Protein AF-A0A818KTC9-F1 (afdb_monomer_lite)

Foldseek 3Di:
DCPVVVLVVQCVVVVNPPVSSCVVCVVVCVVVCCVVVVDPVVQLLSVQVVQVKAWDDWDDDPQWIKTWIAGPVGDIFIAIGRDPPCRSSRRSVVVVVVPD

Structure (mmCIF, N/CA/C/O backbone):
data_AF-A0A818KTC9-F1
#
_entry.id   AF-A0A818KTC9-F1
#
loop_
_atom_site.group_PDB
_atom_site.id
_atom_site.type_symbol
_atom_site.label_atom_id
_atom_site.label_alt_id
_atom_site.label_comp_id
_atom_site.label_asym_id
_atom_site.label_entity_id
_atom_site.label_seq_id
_atom_site.pdbx_PDB_ins_code
_atom_site.Cartn_x
_atom_site.Cartn_y
_atom_site.Cartn_z
_atom_site.occupancy
_atom_site.B_iso_or_equiv
_atom_site.auth_seq_id
_atom_site.auth_comp_id
_atom_site.auth_asym_id
_atom_site.auth_atom_id
_atom_site.pdbx_PDB_model_num
ATOM 1 N N . MET A 1 1 ? 22.872 7.112 -6.170 1.00 48.53 1 MET A N 1
ATOM 2 C CA . MET A 1 1 ? 22.134 8.268 -6.725 1.00 48.53 1 MET A CA 1
ATOM 3 C C . MET A 1 1 ? 22.681 8.622 -8.118 1.00 48.53 1 MET A C 1
ATOM 5 O O . MET A 1 1 ? 23.143 9.731 -8.311 1.00 48.53 1 MET A O 1
ATOM 9 N N . TYR A 1 2 ? 22.652 7.691 -9.089 1.00 52.94 2 TYR A N 1
ATOM 10 C CA . TYR A 1 2 ? 23.282 7.894 -10.417 1.00 52.94 2 TYR A CA 1
ATOM 11 C C . TYR A 1 2 ? 22.489 7.322 -11.607 1.00 52.94 2 TYR A C 1
ATOM 13 O O . TYR A 1 2 ? 22.963 7.354 -12.735 1.00 52.94 2 TYR A O 1
ATOM 21 N N . LEU A 1 3 ? 21.264 6.828 -11.392 1.00 55.09 3 LEU A N 1
ATOM 22 C CA . LEU A 1 3 ? 20.491 6.185 -12.462 1.00 55.09 3 LEU A CA 1
ATOM 23 C C . LEU A 1 3 ? 20.004 7.191 -13.523 1.00 55.09 3 LEU A C 1
ATOM 25 O O . LEU A 1 3 ? 20.005 6.893 -14.711 1.00 55.09 3 LEU A O 1
ATOM 29 N N . LYS A 1 4 ? 19.627 8.405 -13.097 1.00 56.38 4 LYS A N 1
ATOM 30 C CA . LYS A 1 4 ? 19.095 9.455 -13.983 1.00 56.38 4 LYS A CA 1
ATOM 31 C C . LYS A 1 4 ? 20.107 9.946 -15.038 1.00 56.38 4 LYS A C 1
ATOM 33 O O . LYS A 1 4 ? 19.719 10.008 -16.200 1.00 56.38 4 LYS A O 1
ATOM 38 N N . PRO A 1 5 ? 21.371 10.265 -14.690 1.00 60.72 5 PRO A N 1
ATOM 39 C CA . PRO A 1 5 ? 22.377 10.648 -15.684 1.00 60.72 5 PRO A CA 1
ATOM 40 C C . PRO A 1 5 ? 22.698 9.540 -16.699 1.00 60.72 5 PRO A C 1
ATOM 42 O O . PRO A 1 5 ? 22.838 9.828 -17.881 1.00 60.72 5 PRO A O 1
ATOM 45 N N . LEU A 1 6 ? 22.768 8.279 -16.255 1.00 62.47 6 LEU A N 1
ATOM 46 C CA . LEU A 1 6 ? 23.055 7.124 -17.119 1.00 62.47 6 LEU A CA 1
ATOM 47 C C . LEU A 1 6 ? 21.936 6.865 -18.137 1.00 62.47 6 LEU A C 1
ATOM 49 O O . LEU A 1 6 ? 22.218 6.669 -19.313 1.00 62.47 6 LEU A O 1
ATOM 53 N N . LEU A 1 7 ? 20.674 6.938 -17.704 1.00 61.88 7 LEU A N 1
ATOM 54 C CA . LEU A 1 7 ? 19.501 6.837 -18.583 1.00 61.88 7 LEU A CA 1
ATOM 55 C C . LEU A 1 7 ? 19.518 7.890 -19.700 1.00 61.88 7 LEU A C 1
ATOM 57 O O . LEU A 1 7 ? 19.254 7.567 -20.852 1.00 61.88 7 LEU A O 1
ATOM 61 N N . LEU A 1 8 ? 19.856 9.138 -19.362 1.00 61.75 8 LEU A N 1
ATOM 62 C CA . LEU A 1 8 ? 19.942 10.228 -20.337 1.00 61.75 8 LEU A CA 1
ATOM 63 C C . LEU A 1 8 ? 21.069 9.999 -21.352 1.00 61.75 8 LEU A C 1
ATOM 65 O O . LEU A 1 8 ? 20.860 10.240 -22.536 1.00 61.75 8 LEU A O 1
ATOM 69 N N . LEU A 1 9 ? 22.225 9.492 -20.913 1.00 64.69 9 LEU A N 1
ATOM 70 C CA . LEU A 1 9 ? 23.359 9.207 -21.797 1.00 64.69 9 LEU A CA 1
ATOM 71 C C . LEU A 1 9 ? 23.013 8.131 -22.843 1.00 64.69 9 LEU A C 1
ATOM 73 O O . LEU A 1 9 ? 23.291 8.321 -24.023 1.00 64.69 9 LEU A O 1
ATOM 77 N N . PHE A 1 10 ? 22.331 7.053 -22.436 1.00 61.94 10 PHE A N 1
ATOM 78 C CA . PHE A 1 10 ? 21.877 6.010 -23.365 1.00 61.94 10 PHE A CA 1
ATOM 79 C C . PHE A 1 10 ? 20.801 6.500 -24.341 1.00 61.94 10 PHE A C 1
ATOM 81 O O . PHE A 1 10 ? 20.781 6.056 -25.487 1.00 61.94 10 PHE A O 1
ATOM 88 N N . CYS A 1 11 ? 19.923 7.424 -23.932 1.00 61.88 11 CYS A N 1
ATOM 89 C CA . CYS A 1 11 ? 18.952 8.032 -24.847 1.00 61.88 11 CYS A CA 1
ATOM 90 C C . CYS A 1 11 ? 19.626 8.862 -25.951 1.00 61.88 11 CYS A C 1
ATOM 92 O O . CYS A 1 11 ? 19.180 8.816 -27.094 1.00 61.88 11 CYS A O 1
ATOM 94 N N . PHE A 1 12 ? 20.697 9.596 -25.630 1.00 62.38 12 PHE A N 1
ATOM 95 C CA . PHE A 1 12 ? 21.414 10.415 -26.615 1.00 62.38 12 PHE A CA 1
ATOM 96 C C . PHE A 1 12 ? 22.244 9.583 -27.600 1.00 62.38 12 PHE A C 1
ATOM 98 O O . PHE A 1 12 ? 22.286 9.923 -28.777 1.00 62.38 12 PHE A O 1
ATOM 105 N N . ASP A 1 13 ? 22.860 8.491 -27.144 1.00 65.69 13 ASP A N 1
ATOM 106 C CA . ASP A 1 13 ? 23.744 7.647 -27.968 1.00 65.69 13 ASP A CA 1
ATOM 107 C C . ASP A 1 13 ? 22.980 6.666 -28.886 1.00 65.69 13 ASP A C 1
ATOM 109 O O . ASP A 1 13 ? 23.558 6.006 -29.742 1.00 65.69 13 ASP A O 1
ATOM 113 N N . SER A 1 14 ? 21.658 6.561 -28.717 1.00 62.28 14 SER A N 1
ATOM 114 C CA . SER A 1 14 ? 20.785 5.636 -29.457 1.00 62.28 14 SER A CA 1
ATOM 115 C C . SER A 1 14 ? 19.842 6.327 -30.450 1.00 62.28 14 SER A C 1
ATOM 117 O O . SER A 1 14 ? 18.801 5.762 -30.788 1.00 62.28 14 SER A O 1
ATOM 119 N N . ASP A 1 15 ? 20.149 7.557 -30.879 1.00 72.75 15 ASP A N 1
ATOM 120 C CA . ASP A 1 15 ? 19.258 8.395 -31.705 1.00 72.75 15 ASP A CA 1
ATOM 121 C C . ASP A 1 15 ? 17.846 8.564 -31.096 1.00 72.75 15 ASP A C 1
ATOM 123 O O . ASP A 1 15 ? 16.840 8.654 -31.800 1.00 72.75 15 ASP A O 1
ATOM 127 N N . ASN A 1 16 ? 17.742 8.609 -29.761 1.00 65.06 16 ASN A N 1
ATOM 128 C CA . ASN A 1 16 ? 16.478 8.610 -29.011 1.00 65.06 16 ASN A CA 1
ATOM 129 C C . ASN A 1 16 ? 15.612 7.347 -29.195 1.00 65.06 16 ASN A C 1
ATOM 131 O O . ASN A 1 16 ? 14.405 7.376 -28.931 1.00 65.06 16 ASN A O 1
ATOM 135 N N . SER A 1 17 ? 16.196 6.219 -29.608 1.00 77.69 17 SER A N 1
ATOM 136 C CA . SER A 1 17 ? 15.476 4.951 -29.705 1.00 77.69 17 SER A CA 1
ATOM 137 C C . SER A 1 17 ? 15.219 4.351 -28.324 1.00 77.69 17 SER A C 1
ATOM 139 O O . SER A 1 17 ? 16.065 3.681 -27.724 1.00 77.69 17 SER A O 1
ATOM 141 N N . LEU A 1 18 ? 13.992 4.538 -27.835 1.00 73.69 18 LEU A N 1
ATOM 142 C CA . LEU A 1 18 ? 13.515 3.950 -26.581 1.00 73.69 18 LEU A CA 1
ATOM 143 C C . LEU A 1 18 ? 13.653 2.420 -26.548 1.00 73.69 18 LEU A C 1
ATOM 145 O O . LEU A 1 18 ? 13.816 1.85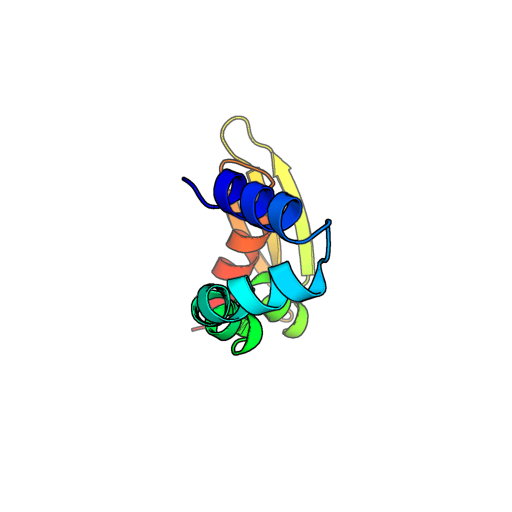6 -25.470 1.00 73.69 18 LEU A O 1
ATOM 149 N N . GLU A 1 19 ? 13.625 1.747 -27.702 1.00 77.62 19 GLU A N 1
ATOM 150 C CA . GLU A 1 19 ? 13.789 0.292 -27.787 1.00 77.62 19 GLU A CA 1
ATOM 151 C C . GLU A 1 19 ? 15.218 -0.149 -27.434 1.00 77.62 19 GLU A C 1
ATOM 153 O O . GLU A 1 19 ? 15.408 -1.136 -26.722 1.00 77.62 19 GLU A O 1
ATOM 158 N N . ILE A 1 20 ? 16.231 0.597 -27.887 1.00 75.88 20 ILE A N 1
ATOM 159 C CA . ILE A 1 20 ? 17.640 0.321 -27.568 1.00 75.88 20 ILE A CA 1
ATOM 160 C C . ILE A 1 20 ? 17.895 0.606 -26.088 1.00 75.88 20 ILE A C 1
ATOM 162 O O . ILE A 1 20 ? 18.472 -0.225 -25.386 1.00 75.88 20 ILE A O 1
ATOM 166 N N . VAL A 1 21 ? 17.398 1.743 -25.594 1.00 76.62 21 VAL A N 1
ATOM 167 C CA . VAL A 1 21 ? 17.484 2.110 -24.174 1.00 76.62 21 VAL A CA 1
ATOM 168 C C . VAL A 1 21 ? 16.822 1.044 -23.297 1.00 76.62 21 VAL A C 1
ATOM 170 O O . VAL A 1 21 ? 17.402 0.636 -22.291 1.00 76.62 21 VAL A O 1
ATOM 173 N N . TRP A 1 22 ? 15.646 0.544 -23.694 1.00 74.38 22 TRP A N 1
ATOM 174 C CA . TRP A 1 22 ? 14.956 -0.533 -22.985 1.00 74.38 22 TRP A CA 1
ATOM 175 C C . TRP A 1 22 ? 15.779 -1.823 -22.968 1.00 74.38 22 TRP A C 1
ATOM 177 O O . TRP A 1 22 ? 16.022 -2.344 -21.887 1.00 74.38 22 TRP A O 1
ATOM 187 N N . LYS A 1 23 ? 16.299 -2.295 -24.111 1.00 78.88 23 LYS A N 1
ATOM 188 C CA . LYS A 1 23 ? 17.122 -3.525 -24.185 1.00 78.88 23 LYS A CA 1
ATOM 189 C C . LYS A 1 23 ? 18.380 -3.473 -23.318 1.00 78.88 23 LYS A C 1
ATOM 191 O O . LYS A 1 23 ? 18.797 -4.494 -22.781 1.00 78.88 23 LYS A O 1
ATOM 196 N N . VAL A 1 24 ? 18.996 -2.298 -23.182 1.00 77.62 24 VAL A N 1
ATOM 197 C CA . VAL A 1 24 ? 20.185 -2.122 -22.333 1.00 77.62 24 VAL A CA 1
ATOM 198 C C . VAL A 1 24 ? 19.815 -2.137 -20.853 1.00 77.62 24 VAL A C 1
ATOM 200 O O . VAL A 1 24 ? 20.561 -2.677 -20.043 1.00 77.62 24 VAL A O 1
ATOM 203 N N . ILE A 1 25 ? 18.680 -1.544 -20.484 1.00 74.88 25 ILE A N 1
ATOM 204 C CA . ILE A 1 25 ? 18.318 -1.289 -19.086 1.00 74.88 25 ILE A CA 1
ATOM 205 C C . ILE A 1 25 ? 17.458 -2.407 -18.486 1.00 74.88 25 ILE A C 1
ATOM 207 O O . ILE A 1 25 ? 17.558 -2.672 -17.288 1.00 74.88 25 ILE A O 1
ATOM 211 N N . GLU A 1 26 ? 16.659 -3.096 -19.297 1.00 75.81 26 GLU A N 1
ATOM 212 C CA . GLU A 1 26 ? 15.790 -4.208 -18.902 1.00 75.81 26 GLU A CA 1
ATOM 213 C C . GLU A 1 26 ? 16.530 -5.296 -18.101 1.00 75.81 26 GLU A C 1
ATOM 215 O O . GLU A 1 26 ? 16.033 -5.640 -17.030 1.00 75.81 26 GLU A O 1
ATOM 220 N N . PRO A 1 27 ? 17.740 -5.767 -18.472 1.00 73.31 27 PRO A N 1
ATOM 221 C CA . PRO A 1 27 ? 18.474 -6.751 -17.669 1.00 73.31 27 PRO A CA 1
ATOM 222 C C . PRO A 1 27 ? 18.848 -6.252 -16.265 1.00 73.31 27 PRO A C 1
ATOM 224 O O . PRO A 1 27 ? 18.844 -7.023 -15.306 1.00 73.31 27 PRO A O 1
ATOM 227 N N . PHE A 1 28 ? 19.144 -4.956 -16.113 1.00 72.00 28 PHE A N 1
ATOM 228 C CA . PHE A 1 28 ? 19.475 -4.354 -14.815 1.00 72.00 28 PHE A CA 1
ATOM 229 C C . PHE A 1 28 ? 18.229 -4.085 -13.973 1.00 72.00 28 PHE A C 1
ATOM 231 O O . PHE A 1 28 ? 18.269 -4.180 -12.745 1.00 72.00 28 PHE A O 1
ATOM 238 N N . LEU A 1 29 ? 17.117 -3.750 -14.629 1.00 68.62 29 LEU A N 1
ATOM 239 C CA . LEU A 1 29 ? 15.832 -3.582 -13.970 1.00 68.62 29 LEU A CA 1
ATOM 240 C C . LEU A 1 29 ? 15.136 -4.914 -13.696 1.00 68.62 29 LEU A C 1
ATOM 242 O O . LEU A 1 29 ? 14.287 -4.935 -12.817 1.00 68.62 29 LEU A O 1
ATOM 246 N N . GLY A 1 30 ? 15.499 -6.015 -14.360 1.00 63.53 30 GLY A N 1
ATOM 247 C CA . GLY A 1 30 ? 14.921 -7.345 -14.142 1.00 63.53 30 GLY A CA 1
ATOM 248 C C . GLY A 1 30 ? 14.955 -7.764 -12.672 1.00 63.53 30 GLY A C 1
ATOM 249 O O . GLY A 1 30 ? 13.955 -8.223 -12.141 1.00 63.53 30 GLY A O 1
ATOM 250 N N . ILE A 1 31 ? 16.039 -7.446 -11.955 1.00 60.81 31 ILE A N 1
ATOM 251 C CA . ILE A 1 31 ? 16.173 -7.687 -10.504 1.00 60.81 31 ILE A CA 1
ATOM 252 C C . ILE A 1 31 ? 15.150 -6.876 -9.674 1.00 60.81 31 ILE A C 1
ATOM 254 O O . ILE A 1 31 ? 14.714 -7.313 -8.606 1.00 60.81 31 ILE A O 1
ATOM 258 N N . LEU A 1 32 ? 14.769 -5.682 -10.142 1.00 56.97 32 LEU A N 1
ATOM 259 C CA . LEU A 1 32 ? 13.790 -4.797 -9.494 1.00 56.97 32 LEU A CA 1
ATOM 260 C C . LEU A 1 32 ? 12.345 -5.114 -9.925 1.00 56.97 32 LEU A C 1
ATOM 262 O O . LEU A 1 32 ? 11.418 -5.007 -9.115 1.00 56.97 32 LEU A O 1
ATOM 266 N N . PHE A 1 33 ? 12.151 -5.517 -11.181 1.00 56.81 33 PHE A N 1
ATOM 267 C CA . PHE A 1 33 ? 10.864 -5.903 -11.751 1.00 56.81 33 PHE A CA 1
ATOM 268 C C . PHE A 1 33 ? 10.413 -7.271 -11.256 1.00 56.81 33 PHE A C 1
ATOM 270 O O . PHE A 1 33 ? 9.258 -7.388 -10.863 1.00 56.81 33 PHE A O 1
ATOM 277 N N . ASP A 1 34 ? 11.306 -8.256 -11.142 1.00 52.28 34 ASP A N 1
ATOM 278 C CA . ASP A 1 34 ? 10.959 -9.566 -10.584 1.00 52.28 34 ASP A CA 1
ATOM 279 C C . ASP A 1 34 ? 10.355 -9.420 -9.187 1.00 52.28 34 ASP A C 1
ATOM 281 O O . ASP A 1 34 ? 9.330 -10.011 -8.881 1.00 52.28 34 ASP A O 1
ATOM 285 N N . ARG A 1 35 ? 10.879 -8.538 -8.335 1.00 47.28 35 ARG A N 1
ATOM 286 C CA . ARG A 1 35 ? 10.312 -8.379 -6.986 1.00 47.28 35 ARG A CA 1
ATOM 287 C C . ARG A 1 35 ? 8.965 -7.659 -6.951 1.00 47.28 35 ARG A C 1
ATOM 289 O O . ARG A 1 35 ? 8.199 -7.891 -6.029 1.00 47.28 35 ARG A O 1
ATOM 296 N N . SER A 1 36 ? 8.671 -6.785 -7.909 1.00 48.84 36 SER A N 1
ATOM 297 C CA . SER A 1 36 ? 7.451 -5.957 -7.904 1.00 48.84 36 SER A CA 1
ATOM 298 C C . SER A 1 36 ? 6.330 -6.489 -8.804 1.00 48.84 36 SER A C 1
ATOM 300 O O . SER A 1 36 ? 5.166 -6.161 -8.573 1.00 48.84 36 SER A O 1
ATOM 302 N N . ILE A 1 37 ? 6.662 -7.322 -9.796 1.00 52.12 37 ILE A N 1
ATOM 303 C CA . ILE A 1 37 ? 5.720 -8.000 -10.697 1.00 52.12 37 ILE A CA 1
ATOM 304 C C . ILE A 1 37 ? 5.316 -9.374 -10.140 1.00 52.12 37 ILE A C 1
ATOM 306 O O . ILE A 1 37 ? 4.165 -9.770 -10.316 1.00 52.12 37 ILE A O 1
ATOM 310 N N . ILE A 1 38 ? 6.217 -10.089 -9.449 1.00 49.97 38 ILE A N 1
ATOM 311 C CA . ILE A 1 38 ? 5.960 -11.470 -9.000 1.00 49.97 38 ILE A CA 1
ATOM 312 C C . ILE A 1 38 ? 5.050 -11.531 -7.768 1.00 49.97 38 ILE A C 1
ATOM 314 O O . ILE A 1 38 ? 4.337 -12.519 -7.607 1.00 49.97 38 ILE A O 1
ATOM 318 N N . ASP A 1 39 ? 4.993 -10.487 -6.933 1.00 51.72 39 ASP A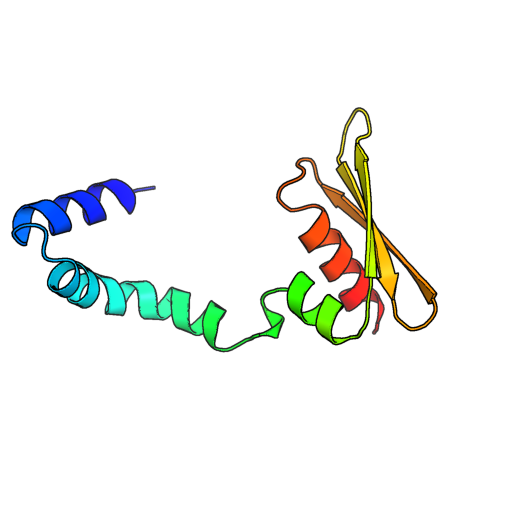 N 1
ATOM 319 C CA . ASP A 1 39 ? 4.118 -10.502 -5.759 1.00 51.72 39 ASP A CA 1
ATOM 320 C C . ASP A 1 39 ? 3.079 -9.367 -5.786 1.00 51.72 39 ASP A C 1
ATOM 322 O O . ASP A 1 39 ? 3.374 -8.232 -5.403 1.00 51.72 39 ASP A O 1
ATOM 326 N N . PRO A 1 40 ? 1.821 -9.629 -6.187 1.00 50.03 40 PRO A N 1
ATOM 327 C CA . PRO A 1 40 ? 0.737 -8.667 -6.009 1.00 50.03 40 PRO A CA 1
ATOM 328 C C . PRO A 1 40 ? 0.517 -8.290 -4.532 1.00 50.03 40 PRO A C 1
ATOM 330 O O . PRO A 1 40 ? -0.131 -7.270 -4.279 1.00 50.03 40 PRO A O 1
ATOM 333 N N . ASN A 1 41 ? 1.090 -9.042 -3.576 1.00 53.16 41 ASN A N 1
ATOM 334 C CA . ASN A 1 41 ? 1.103 -8.693 -2.158 1.00 53.16 41 ASN A CA 1
ATOM 335 C C . ASN A 1 41 ? 2.175 -7.674 -1.758 1.00 53.16 41 ASN A C 1
ATOM 337 O O . ASN A 1 41 ? 2.114 -7.157 -0.643 1.00 53.16 41 ASN A O 1
ATOM 341 N N . LEU A 1 42 ? 3.103 -7.308 -2.653 1.00 60.38 42 LEU A N 1
ATOM 342 C CA . LEU A 1 42 ? 4.107 -6.278 -2.364 1.00 60.38 42 LEU A CA 1
ATOM 343 C C . LEU A 1 42 ? 3.507 -4.869 -2.259 1.00 60.38 42 LEU A C 1
ATOM 345 O O . LEU A 1 42 ? 4.173 -3.950 -1.788 1.00 60.38 42 LEU A O 1
ATOM 349 N N . ASN A 1 43 ? 2.262 -4.680 -2.710 1.00 71.62 43 ASN A N 1
ATOM 350 C CA . ASN A 1 43 ? 1.520 -3.441 -2.525 1.00 71.62 43 ASN A CA 1
ATOM 351 C C . ASN A 1 43 ? 0.393 -3.659 -1.496 1.00 71.62 43 ASN A C 1
ATOM 353 O O . ASN A 1 43 ? -0.716 -4.035 -1.885 1.00 71.62 43 ASN A O 1
ATOM 357 N N . PRO A 1 44 ? 0.627 -3.358 -0.204 1.00 72.56 44 PRO A N 1
ATOM 358 C CA . PRO A 1 44 ? -0.331 -3.537 0.883 1.00 72.56 44 PRO A CA 1
ATOM 359 C C . PRO A 1 44 ? -1.660 -2.850 0.614 1.00 72.56 44 PRO A C 1
ATOM 361 O O . PRO A 1 44 ? -2.700 -3.358 1.009 1.00 72.56 44 PRO A O 1
ATOM 364 N N . ARG A 1 45 ? -1.658 -1.725 -0.111 1.00 78.81 45 ARG A N 1
ATOM 365 C CA . ARG A 1 45 ? -2.888 -1.025 -0.486 1.00 78.81 45 ARG A CA 1
ATOM 366 C C . ARG A 1 45 ? -3.737 -1.847 -1.453 1.00 78.81 45 ARG A C 1
ATOM 368 O O . ARG A 1 45 ? -4.955 -1.877 -1.318 1.00 78.81 45 ARG A O 1
ATOM 375 N N . ARG A 1 46 ? -3.111 -2.503 -2.433 1.00 78.44 46 ARG A N 1
ATOM 376 C CA . ARG A 1 46 ? -3.820 -3.349 -3.403 1.00 78.44 46 ARG A CA 1
ATOM 377 C C . ARG A 1 46 ? -4.329 -4.622 -2.732 1.00 78.44 46 ARG A C 1
ATOM 379 O O . ARG A 1 46 ? -5.492 -4.964 -2.916 1.00 78.44 46 ARG A O 1
ATOM 386 N N . SER A 1 47 ? -3.504 -5.254 -1.900 1.00 80.81 47 SER A N 1
ATOM 387 C CA . SER A 1 47 ? -3.906 -6.415 -1.098 1.00 80.81 47 SER A CA 1
ATOM 388 C C . SER A 1 47 ? -5.064 -6.091 -0.162 1.00 80.81 47 SER A C 1
ATOM 390 O O . SER A 1 47 ? -6.037 -6.832 -0.126 1.00 80.81 47 SER A O 1
ATOM 392 N N . PHE A 1 48 ? -4.999 -4.957 0.537 1.00 83.31 48 PHE A N 1
ATOM 393 C CA . PHE A 1 48 ? -6.046 -4.491 1.444 1.00 83.31 48 PHE A CA 1
ATOM 394 C C . PHE A 1 48 ? -7.370 -4.202 0.722 1.00 83.31 48 PHE A C 1
ATOM 396 O O . PHE A 1 48 ? -8.434 -4.571 1.200 1.00 83.31 48 PHE A O 1
ATOM 403 N N . ILE A 1 49 ? -7.338 -3.594 -0.466 1.00 83.31 49 ILE A N 1
ATOM 404 C CA . ILE A 1 49 ? -8.568 -3.401 -1.252 1.00 83.31 49 ILE A CA 1
ATOM 405 C C . ILE A 1 49 ? -9.142 -4.755 -1.696 1.00 83.31 49 ILE A C 1
ATOM 407 O O . ILE A 1 49 ? -10.354 -4.953 -1.644 1.00 83.31 49 ILE A O 1
ATOM 411 N N . ASN A 1 50 ? -8.288 -5.710 -2.076 1.00 83.69 50 ASN A N 1
ATOM 412 C CA . ASN A 1 50 ? -8.725 -7.049 -2.476 1.00 83.69 50 ASN A CA 1
ATOM 413 C C . ASN A 1 50 ? -9.363 -7.848 -1.328 1.00 83.69 50 ASN A C 1
ATOM 415 O O . ASN A 1 50 ? -10.159 -8.743 -1.600 1.00 83.69 50 ASN A O 1
ATOM 419 N N . THR A 1 51 ? -9.060 -7.540 -0.060 1.00 83.31 51 THR A N 1
ATOM 420 C CA . THR A 1 51 ? -9.779 -8.156 1.069 1.00 83.31 51 THR A CA 1
ATOM 421 C C . THR A 1 51 ? -11.196 -7.607 1.230 1.00 83.31 51 THR A C 1
ATOM 423 O O . THR A 1 51 ? -11.981 -8.211 1.952 1.00 83.31 51 THR A O 1
ATOM 426 N N . GLY A 1 52 ? -11.545 -6.506 0.556 1.00 84.19 52 GLY A N 1
ATOM 427 C CA . GLY A 1 52 ? -12.798 -5.770 0.743 1.00 84.19 52 GLY A CA 1
ATOM 428 C C . GLY A 1 52 ? -12.685 -4.616 1.744 1.00 84.19 52 GLY A C 1
ATOM 429 O O . GLY A 1 52 ? -13.702 -4.022 2.104 1.00 84.19 52 GLY A O 1
ATOM 430 N N . GLY A 1 53 ? -11.469 -4.298 2.201 1.00 86.75 53 GLY A N 1
ATOM 431 C CA . GLY A 1 53 ? -11.212 -3.165 3.080 1.00 86.75 53 GLY A CA 1
ATOM 432 C C . GLY A 1 53 ? -11.462 -1.816 2.396 1.00 86.75 53 GLY A C 1
ATOM 433 O O . GLY A 1 53 ? -11.295 -1.653 1.184 1.00 86.75 53 GLY A O 1
ATOM 434 N N . LYS A 1 54 ? -11.861 -0.816 3.183 1.00 88.88 54 LYS A N 1
ATOM 435 C CA . LYS A 1 54 ? -12.159 0.550 2.738 1.00 88.88 54 LYS A CA 1
ATOM 436 C C . LYS A 1 54 ? -11.175 1.536 3.348 1.00 88.88 54 LYS A C 1
ATOM 438 O O . LYS A 1 54 ? -10.930 1.517 4.546 1.00 88.88 54 LYS A O 1
ATOM 443 N N . ILE A 1 55 ? -10.637 2.431 2.529 1.00 88.81 55 ILE A N 1
ATOM 444 C CA . ILE A 1 55 ? -9.860 3.580 3.007 1.00 88.81 55 ILE A CA 1
ATOM 445 C C . ILE A 1 55 ? -10.855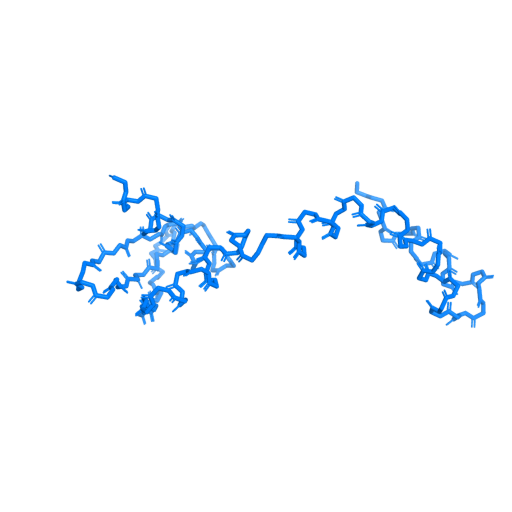 4.705 3.258 1.00 88.81 55 ILE A C 1
ATOM 447 O O . ILE A 1 55 ? -11.582 5.075 2.337 1.00 88.81 55 ILE A O 1
ATOM 451 N N . LEU A 1 56 ? -10.917 5.206 4.488 1.00 86.50 56 LEU A N 1
ATOM 452 C CA . LEU A 1 56 ? -11.964 6.133 4.898 1.00 86.50 56 LEU A CA 1
ATOM 453 C C . LEU A 1 56 ? -11.526 7.577 4.680 1.00 86.50 56 LEU A C 1
ATOM 455 O O . LEU A 1 56 ? -12.084 8.265 3.828 1.00 86.50 56 LEU A O 1
ATOM 459 N N . VAL A 1 57 ? -10.524 8.032 5.427 1.00 82.50 57 VAL A N 1
ATOM 460 C CA . VAL A 1 57 ? -10.134 9.446 5.468 1.00 82.50 57 VAL A CA 1
ATOM 461 C C . VAL A 1 57 ? -8.668 9.606 5.863 1.00 82.50 57 VAL A C 1
ATOM 463 O O . VAL A 1 57 ? -8.111 8.764 6.569 1.00 82.50 57 VAL A O 1
ATOM 466 N N . ASP A 1 58 ? -8.068 10.707 5.410 1.00 83.00 58 ASP A N 1
ATOM 467 C CA . ASP A 1 58 ? -6.748 11.151 5.850 1.00 83.00 58 ASP A CA 1
ATOM 468 C C . ASP A 1 58 ? -6.926 12.385 6.746 1.00 83.00 58 ASP A C 1
ATOM 470 O O . ASP A 1 58 ? -7.541 13.370 6.328 1.00 83.00 58 ASP A O 1
ATOM 474 N N . PHE A 1 59 ? -6.357 12.352 7.942 1.00 82.38 59 PHE A N 1
ATOM 475 C CA . PHE A 1 59 ? -6.230 13.492 8.838 1.00 82.38 59 PHE A CA 1
ATOM 476 C C . PHE A 1 59 ? -4.800 14.023 8.788 1.00 82.38 59 PHE A C 1
ATOM 478 O O . PHE A 1 59 ? -3.851 13.289 8.510 1.00 82.38 59 PHE A O 1
ATOM 485 N N . VAL A 1 60 ? -4.646 15.319 9.025 1.00 79.62 60 VAL A N 1
ATOM 486 C CA . VAL A 1 60 ? -3.336 15.946 9.190 1.00 79.62 60 VAL A CA 1
ATOM 487 C C . VAL A 1 60 ? -3.343 16.579 10.566 1.00 79.62 60 VAL A C 1
ATOM 489 O O . VAL A 1 60 ? -4.152 17.472 10.809 1.00 79.62 60 VAL A O 1
ATOM 492 N N . ASP A 1 61 ? -2.483 16.078 11.439 1.00 76.75 61 ASP A N 1
ATOM 493 C CA . ASP A 1 61 ? -2.150 16.706 12.709 1.00 76.75 61 ASP A CA 1
ATOM 494 C C . ASP A 1 61 ? -0.915 17.612 12.529 1.00 76.75 61 ASP A C 1
ATOM 496 O O . ASP A 1 61 ? -0.281 17.626 11.467 1.00 76.75 61 ASP A O 1
ATOM 500 N N . GLU A 1 62 ? -0.558 18.388 13.550 1.00 75.19 62 GLU A N 1
ATOM 501 C CA . GLU A 1 62 ? 0.575 19.323 13.525 1.00 75.19 62 GLU A CA 1
ATOM 502 C C . GLU A 1 62 ? 1.923 18.627 13.262 1.00 75.19 62 GLU A C 1
ATOM 504 O O . GLU A 1 62 ? 2.861 19.243 12.750 1.00 75.19 62 GLU A O 1
ATOM 509 N N . THR A 1 63 ? 2.025 17.334 13.581 1.00 78.25 63 THR A N 1
ATOM 510 C CA . THR A 1 63 ? 3.265 16.545 13.527 1.00 78.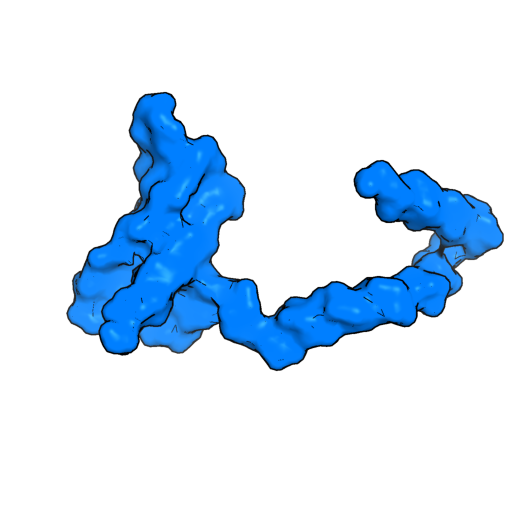25 63 THR A CA 1
ATOM 511 C C . THR A 1 63 ? 3.246 15.428 12.483 1.00 78.25 63 THR A C 1
ATOM 513 O O . THR A 1 63 ? 4.312 15.036 11.994 1.00 78.25 63 THR A O 1
ATOM 516 N N . GLU A 1 64 ? 2.070 14.919 12.113 1.00 86.19 64 GLU A N 1
ATOM 517 C CA . GLU A 1 64 ? 1.939 13.754 11.241 1.00 86.19 64 GLU A CA 1
ATOM 518 C C . GLU A 1 64 ? 0.622 13.696 10.462 1.00 86.19 64 GLU A C 1
ATOM 520 O O . GLU A 1 64 ? -0.362 14.371 10.745 1.00 86.19 64 GLU A O 1
ATOM 525 N N . VAL A 1 65 ? 0.619 12.873 9.420 1.00 87.06 65 VAL A N 1
ATOM 526 C CA . VAL A 1 65 ? -0.563 12.511 8.649 1.00 87.06 65 VAL A CA 1
ATOM 527 C C . VAL A 1 65 ? -1.041 11.159 9.154 1.00 87.06 65 VAL A C 1
ATOM 529 O O . VAL A 1 65 ? -0.258 10.213 9.222 1.00 87.06 65 VAL A O 1
ATOM 532 N N . VAL A 1 66 ? -2.333 11.060 9.441 1.00 88.50 66 VAL A N 1
ATOM 533 C CA . VAL A 1 66 ? -2.990 9.830 9.887 1.00 88.50 66 VAL A CA 1
ATOM 534 C C . VAL A 1 66 ? -3.973 9.380 8.814 1.00 88.50 66 VAL A C 1
ATOM 536 O O . VAL A 1 66 ? -4.672 10.200 8.229 1.00 88.50 66 VAL A O 1
ATOM 539 N N . CYS A 1 67 ? -4.044 8.087 8.522 1.00 90.94 67 CYS A N 1
ATOM 540 C CA . CYS A 1 67 ? -5.031 7.515 7.609 1.00 90.94 67 CYS A CA 1
ATOM 541 C C . CYS A 1 67 ? -5.819 6.423 8.319 1.00 90.94 67 CYS A C 1
ATOM 543 O O . CYS A 1 67 ? -5.227 5.508 8.892 1.00 90.94 67 CYS A O 1
ATOM 545 N N . LEU A 1 68 ? -7.147 6.519 8.248 1.00 91.00 68 LEU A N 1
ATOM 546 C CA . LEU A 1 68 ? -8.062 5.539 8.818 1.00 91.00 68 LEU A CA 1
ATOM 547 C C . LEU A 1 68 ? -8.524 4.564 7.729 1.00 91.00 68 LEU A C 1
ATOM 549 O O . LEU A 1 68 ? -9.002 4.975 6.663 1.00 91.00 68 LEU A O 1
ATOM 553 N N . VAL A 1 69 ? -8.426 3.268 8.006 1.00 91.62 69 VAL A N 1
ATOM 554 C CA . VAL A 1 69 ? -8.907 2.202 7.124 1.00 91.62 69 VAL A CA 1
ATOM 555 C C . VAL A 1 69 ? -9.830 1.252 7.885 1.00 91.62 69 VAL A C 1
ATOM 557 O O . VAL A 1 69 ? -9.646 1.009 9.073 1.00 91.62 69 VAL A O 1
ATOM 560 N N . GLN A 1 70 ? -10.838 0.723 7.199 1.00 92.31 70 GLN A N 1
ATOM 561 C CA . GLN A 1 70 ? -11.829 -0.200 7.740 1.00 92.31 70 GLN A CA 1
ATOM 562 C C . GLN A 1 70 ? -11.731 -1.554 7.050 1.00 92.31 70 GLN A C 1
ATOM 564 O O . GLN A 1 70 ? -11.772 -1.632 5.824 1.00 92.31 70 GLN A O 1
ATOM 569 N N . MET A 1 71 ? -11.649 -2.622 7.827 1.00 90.12 71 MET A N 1
ATOM 570 C CA . MET A 1 71 ? -11.679 -3.994 7.332 1.00 90.12 71 MET A CA 1
ATOM 571 C C . MET A 1 71 ? -13.118 -4.475 7.065 1.00 90.12 71 MET A C 1
ATOM 573 O O . MET A 1 71 ? -14.079 -3.878 7.553 1.00 90.12 71 MET A O 1
ATOM 577 N N . PRO A 1 72 ? -13.302 -5.567 6.299 1.00 88.12 72 PRO A N 1
ATOM 578 C CA . PRO A 1 72 ? -14.631 -6.104 5.978 1.00 88.12 72 PRO A CA 1
ATOM 579 C C . PRO A 1 72 ? -15.456 -6.540 7.195 1.00 88.12 72 PRO A C 1
ATOM 581 O O . PRO A 1 72 ? -16.681 -6.534 7.138 1.00 88.12 72 PRO A O 1
ATOM 584 N N . ASP A 1 73 ? -14.788 -6.922 8.283 1.00 88.56 73 ASP A N 1
ATOM 585 C CA . ASP A 1 73 ? -15.401 -7.289 9.565 1.00 88.56 73 ASP A CA 1
ATOM 586 C C . ASP A 1 73 ? -15.844 -6.066 10.394 1.00 88.56 73 ASP A C 1
ATOM 588 O O . ASP A 1 73 ? -16.433 -6.218 11.461 1.00 88.56 73 ASP A O 1
ATOM 592 N N . GLY A 1 74 ? -15.583 -4.852 9.898 1.00 87.00 74 GLY A N 1
ATOM 593 C CA . GLY A 1 74 ? -15.916 -3.588 10.544 1.00 87.00 74 GLY A CA 1
ATOM 594 C C . GLY A 1 74 ? -14.817 -3.023 11.443 1.00 87.00 74 GLY A C 1
ATOM 595 O O . GLY A 1 74 ? -14.969 -1.887 11.895 1.00 87.00 74 GLY A O 1
ATOM 596 N N . SER A 1 75 ? -13.717 -3.750 11.670 1.00 88.75 75 SER A N 1
ATOM 597 C CA . SER A 1 75 ? -12.593 -3.263 12.477 1.00 88.75 75 SER A CA 1
ATOM 598 C C . SER A 1 75 ? -11.889 -2.075 11.812 1.00 88.75 75 SER A C 1
ATOM 600 O O . SER A 1 75 ? -11.847 -1.953 10.583 1.00 88.75 75 SER A O 1
ATOM 602 N N . LEU A 1 76 ? -11.377 -1.161 12.638 1.00 90.06 76 LEU A N 1
ATOM 603 C CA . LEU A 1 76 ? -10.743 0.085 12.208 1.00 90.06 76 LEU A CA 1
ATOM 604 C C . LEU A 1 76 ? -9.264 0.076 12.577 1.00 90.06 76 LEU A C 1
ATOM 606 O O . LEU A 1 76 ? -8.898 -0.302 13.688 1.00 90.06 76 LEU A O 1
ATOM 610 N N . TYR A 1 77 ? -8.438 0.534 11.642 1.00 89.25 77 TYR A N 1
ATOM 611 C CA . TYR A 1 77 ? -6.997 0.644 11.809 1.00 89.25 77 TYR A CA 1
ATOM 612 C C . TYR A 1 77 ? -6.505 2.010 11.358 1.00 89.25 77 TYR A C 1
ATOM 614 O O . TYR A 1 77 ? -7.013 2.599 10.401 1.00 89.25 77 TYR A O 1
ATOM 622 N N . GLU A 1 78 ? -5.472 2.477 12.041 1.00 89.44 78 GLU A N 1
ATOM 623 C CA . GLU A 1 78 ? -4.832 3.761 11.806 1.00 89.44 78 GLU A CA 1
ATOM 624 C C . GLU A 1 78 ? -3.406 3.537 11.333 1.00 89.44 78 GLU A C 1
ATOM 626 O O . GLU A 1 78 ? -2.690 2.709 11.896 1.00 89.44 78 GLU A O 1
ATOM 631 N N . GLY A 1 79 ? -3.003 4.285 10.309 1.00 86.88 79 GLY A N 1
ATOM 632 C CA . GLY A 1 79 ? -1.610 4.395 9.902 1.00 86.88 79 GLY A CA 1
ATOM 633 C C . GLY A 1 79 ? -1.113 5.818 9.997 1.00 86.88 79 GLY A C 1
ATOM 634 O O . GLY A 1 79 ? -1.803 6.751 9.593 1.00 86.88 79 GLY A O 1
ATOM 635 N N . TYR A 1 80 ? 0.112 5.950 10.487 1.00 87.31 80 TYR A N 1
ATOM 636 C CA . TYR A 1 80 ? 0.761 7.218 10.781 1.00 87.31 80 TYR A CA 1
ATOM 637 C C . TYR A 1 80 ? 1.958 7.415 9.849 1.00 87.31 80 TYR A C 1
ATOM 639 O O . TYR A 1 80 ? 2.677 6.462 9.523 1.00 87.31 80 TYR A O 1
ATOM 647 N N . GLU A 1 81 ? 2.158 8.638 9.362 1.00 88.56 81 GLU A N 1
ATOM 648 C CA . GLU A 1 81 ? 3.302 8.982 8.521 1.00 88.56 81 GLU A CA 1
ATOM 649 C C . GLU A 1 81 ? 3.573 10.488 8.497 1.00 88.56 81 GLU A C 1
ATOM 651 O O . GLU A 1 81 ? 2.658 11.302 8.468 1.00 88.56 81 GLU A O 1
ATOM 656 N N . LYS A 1 82 ? 4.837 10.893 8.350 1.00 83.38 82 LYS A N 1
ATOM 657 C CA . LYS A 1 82 ? 5.212 12.320 8.259 1.00 83.38 82 LYS A CA 1
ATOM 658 C C . LYS A 1 82 ? 4.776 12.997 6.955 1.00 83.38 82 LYS A C 1
ATOM 660 O O . LYS A 1 82 ? 4.889 14.209 6.805 1.00 83.38 82 LYS A O 1
ATOM 665 N N . SER A 1 83 ? 4.334 12.225 5.963 1.00 79.62 83 SER A N 1
ATOM 666 C CA . SER A 1 83 ? 3.925 12.733 4.655 1.00 79.62 83 SER A CA 1
ATOM 667 C C . SER A 1 83 ? 2.725 11.977 4.093 1.00 79.62 83 SER A C 1
ATOM 669 O O . SER A 1 83 ? 2.612 10.755 4.211 1.00 79.62 83 SER A O 1
ATOM 671 N N . LYS A 1 84 ? 1.875 12.689 3.343 1.00 77.75 84 LYS A N 1
ATOM 672 C CA . LYS A 1 84 ? 0.701 12.107 2.666 1.00 77.75 84 LYS A CA 1
ATOM 673 C C . LYS A 1 84 ? 1.049 11.007 1.656 1.00 77.75 84 LYS A C 1
ATOM 675 O O . LYS A 1 84 ? 0.167 10.267 1.231 1.00 77.75 84 LYS A O 1
ATOM 680 N N . LYS A 1 85 ? 2.316 10.905 1.236 1.00 76.69 85 LYS A N 1
ATOM 681 C CA . LYS A 1 85 ? 2.742 10.001 0.163 1.00 76.69 85 LYS A CA 1
ATOM 682 C C . LYS A 1 85 ? 2.642 8.525 0.559 1.00 76.69 85 LYS A C 1
ATOM 684 O O . LYS A 1 85 ? 2.297 7.714 -0.295 1.00 76.69 85 LYS A O 1
ATOM 689 N N . HIS A 1 86 ? 2.905 8.191 1.826 1.0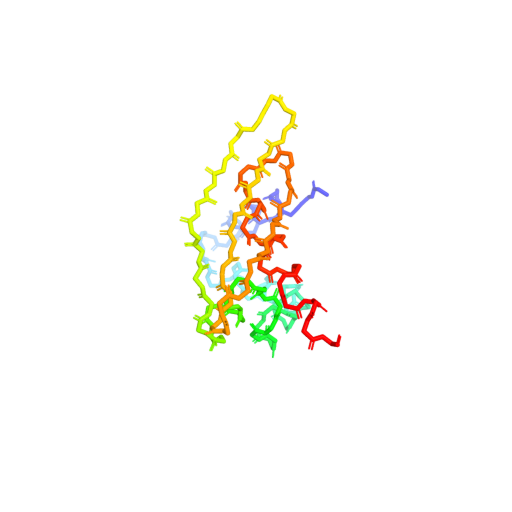0 81.75 86 HIS A N 1
ATOM 690 C CA . HIS A 1 86 ? 2.938 6.798 2.294 1.00 81.75 86 HIS A CA 1
ATOM 691 C C . HIS A 1 86 ? 1.935 6.483 3.411 1.00 81.75 86 HIS A C 1
ATOM 693 O O . HIS A 1 86 ? 1.744 5.313 3.720 1.00 81.75 86 HIS A O 1
ATOM 699 N N . VAL A 1 87 ? 1.203 7.470 3.939 1.00 86.31 87 VAL A N 1
ATOM 700 C CA . VAL A 1 87 ? 0.240 7.242 5.034 1.00 86.31 87 VAL A CA 1
ATOM 701 C C . VAL A 1 87 ? -0.792 6.144 4.724 1.00 86.31 87 VAL A C 1
ATOM 703 O O . VAL A 1 87 ? -1.029 5.257 5.538 1.00 86.31 87 VAL A O 1
ATOM 706 N N . LYS A 1 88 ? -1.335 6.120 3.497 1.00 85.44 88 LYS A N 1
ATOM 707 C CA . LYS A 1 88 ? -2.301 5.096 3.050 1.00 85.44 88 LYS A CA 1
ATOM 708 C C . LYS A 1 88 ? -1.672 3.717 2.951 1.00 85.44 88 LYS A C 1
ATOM 710 O O . LYS A 1 88 ? -2.333 2.719 3.214 1.00 85.44 88 LYS A O 1
ATOM 715 N N . TYR A 1 89 ? -0.415 3.670 2.516 1.00 86.19 89 TYR A N 1
ATOM 716 C CA . TYR A 1 89 ? 0.345 2.433 2.410 1.00 86.19 89 TYR A CA 1
ATOM 717 C C . TYR A 1 89 ? 0.563 1.842 3.807 1.00 86.19 89 TYR A C 1
ATOM 719 O O . TYR A 1 89 ? 0.229 0.679 4.017 1.00 86.19 89 TYR A O 1
ATOM 727 N N . ASN A 1 90 ? 1.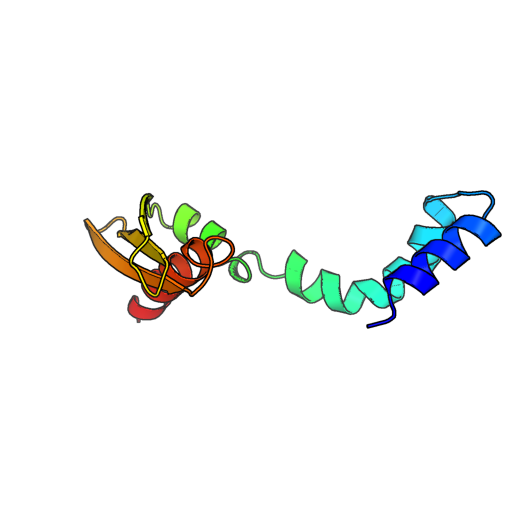007 2.663 4.765 1.00 85.38 90 ASN A N 1
ATOM 728 C CA . ASN A 1 90 ? 1.242 2.246 6.148 1.00 85.38 90 ASN A CA 1
ATOM 729 C C . ASN A 1 90 ? -0.050 1.789 6.833 1.00 85.38 90 ASN A C 1
ATOM 731 O O . ASN A 1 90 ? -0.059 0.720 7.431 1.00 85.38 90 ASN A O 1
ATOM 735 N N . ALA A 1 91 ? -1.151 2.534 6.681 1.00 87.69 91 ALA A N 1
ATOM 736 C CA . ALA A 1 91 ? -2.440 2.164 7.270 1.00 87.69 91 ALA A CA 1
ATOM 737 C C . ALA A 1 91 ? -2.954 0.815 6.742 1.00 87.69 91 ALA A C 1
ATOM 739 O O . ALA A 1 91 ? -3.351 -0.054 7.516 1.00 87.69 91 ALA A O 1
ATOM 740 N N . CYS A 1 92 ? -2.876 0.601 5.422 1.00 87.19 92 CYS A N 1
ATOM 741 C CA . CYS A 1 92 ? -3.231 -0.683 4.816 1.00 87.19 92 CYS A CA 1
ATOM 742 C C . CYS A 1 92 ? -2.303 -1.808 5.295 1.00 87.19 92 CYS A C 1
ATOM 744 O O . CYS A 1 92 ? -2.764 -2.913 5.560 1.00 87.19 92 CYS A O 1
ATOM 746 N N . GLN A 1 93 ? -1.000 -1.543 5.422 1.00 87.00 93 GLN A N 1
ATOM 747 C CA . GLN A 1 93 ? -0.036 -2.531 5.900 1.00 87.00 93 GLN A CA 1
ATOM 748 C C . GLN A 1 93 ? -0.280 -2.912 7.365 1.00 87.00 93 GLN A C 1
ATOM 750 O O . GLN A 1 93 ? -0.268 -4.097 7.685 1.00 87.00 93 GLN A O 1
ATOM 755 N N . GLN A 1 94 ? -0.553 -1.941 8.241 1.00 86.38 94 GLN A N 1
ATOM 756 C CA . GLN A 1 94 ? -0.920 -2.203 9.633 1.00 86.38 94 GLN A CA 1
ATOM 757 C C . GLN A 1 94 ? -2.175 -3.067 9.711 1.00 86.38 94 GLN A C 1
ATOM 759 O O . GLN A 1 94 ? -2.126 -4.128 10.325 1.00 86.38 94 GLN A O 1
ATOM 764 N N . ALA A 1 95 ? -3.253 -2.682 9.024 1.00 86.62 95 ALA A N 1
ATOM 765 C CA . ALA A 1 95 ? -4.491 -3.462 9.010 1.00 86.62 95 ALA A CA 1
ATOM 766 C C . ALA A 1 95 ? -4.274 -4.916 8.551 1.00 86.62 95 ALA A C 1
ATOM 768 O O . ALA A 1 95 ? -4.861 -5.843 9.101 1.00 86.62 95 ALA A O 1
ATOM 769 N N . MET A 1 96 ? -3.393 -5.129 7.568 1.00 83.12 96 MET A N 1
ATOM 770 C CA . MET A 1 96 ? -3.053 -6.469 7.082 1.00 83.12 96 MET A CA 1
ATOM 771 C C . MET A 1 96 ? -2.185 -7.267 8.070 1.00 83.12 96 MET A C 1
ATOM 773 O O . MET A 1 96 ? -2.350 -8.481 8.159 1.00 83.12 96 MET A O 1
ATOM 777 N N . ASN A 1 97 ? -1.297 -6.613 8.827 1.00 82.19 97 ASN A N 1
ATOM 778 C CA . ASN A 1 97 ? -0.431 -7.265 9.817 1.00 82.19 97 ASN A CA 1
ATOM 779 C C . ASN A 1 97 ? -1.186 -7.707 11.082 1.00 82.19 97 ASN A C 1
ATOM 781 O O . ASN A 1 97 ? -0.849 -8.736 11.656 1.00 82.19 97 ASN A O 1
ATOM 785 N N . TYR A 1 98 ? -2.212 -6.964 11.511 1.00 71.69 98 TYR A N 1
ATOM 786 C CA . TYR A 1 98 ? -3.019 -7.288 12.701 1.00 71.69 98 TYR A CA 1
ATOM 787 C C . TYR A 1 98 ? -4.034 -8.425 12.487 1.00 71.69 98 TYR A C 1
ATOM 789 O O . TYR A 1 98 ? -4.808 -8.734 13.389 1.00 71.69 98 TYR A O 1
ATOM 797 N N . ARG A 1 99 ? -4.048 -9.047 11.302 1.00 59.78 99 ARG A N 1
ATOM 798 C CA . ARG A 1 99 ? -4.925 -10.177 10.962 1.00 59.78 99 ARG A CA 1
ATOM 799 C C . ARG A 1 99 ? -4.397 -11.540 11.461 1.00 59.78 99 ARG A C 1
ATOM 801 O O . ARG A 1 99 ? -5.094 -12.535 11.274 1.00 59.78 99 ARG A O 1
ATOM 808 N N . ILE A 1 100 ? -3.181 -11.598 12.021 1.00 47.94 100 ILE A N 1
ATOM 809 C CA . ILE A 1 100 ? -2.546 -12.826 12.549 1.00 47.94 100 ILE A CA 1
ATOM 810 C C . ILE A 1 100 ? -3.012 -13.102 13.977 1.00 47.94 100 ILE A C 1
ATOM 812 O O . ILE A 1 100 ? -2.925 -12.168 14.804 1.00 47.94 100 ILE A O 1
#

Secondary structure (DSSP, 8-state):
--HHHHHHHHHHHTTT-HHHHHHHHHHHHHHHHHHHHS-GGG-HHHHHHHTT-EEEEEEE-SS-EEEEEE-TTS-EEEEEESSTTTHHHHHHHHHHHTT-

Sequence (100 aa):
MYLKPLLLLFCFDSDNSLEIVWKVIEPFLGILFDRSIIDPNLNPRRSFINTGGKILVDFVDETEVVCLVQMPDGSLYEGYEKSKKHVKYNACQQAMNYRI

pLDDT: mean 74.9, std 13.02, range [47.28, 92.31]

Radius of gyration: 19.2 Å; chains: 1; bounding box: 40×32×45 Å